Protein AF-A0A2E8V5D1-F1 (afdb_monomer)

Secondary structure (DSSP, 8-state):
-----PPPP--GGG---EETTEEPTTPPPP-GGG------------------------PPP---------

Mean predicted aligned error: 10.2 Å

Structure (mmCIF, N/CA/C/O backbone):
data_AF-A0A2E8V5D1-F1
#
_entry.id   AF-A0A2E8V5D1-F1
#
loop_
_atom_site.group_PDB
_atom_site.id
_atom_site.type_symbol
_atom_site.label_atom_id
_atom_site.label_alt_id
_atom_site.label_comp_id
_atom_site.label_asym_id
_atom_site.label_entity_id
_atom_site.label_seq_id
_atom_site.pdbx_PDB_ins_code
_atom_site.Cartn_x
_atom_site.Cartn_y
_atom_site.Cartn_z
_atom_site.occupancy
_atom_site.B_iso_or_equiv
_atom_site.auth_seq_id
_atom_site.auth_comp_id
_atom_site.auth_asym_id
_atom_site.auth_atom_id
_atom_site.pdbx_PDB_model_num
ATOM 1 N N . MET A 1 1 ? 3.518 -25.228 -17.982 1.00 34.84 1 MET A N 1
ATOM 2 C CA . MET A 1 1 ? 3.797 -25.155 -16.531 1.00 34.84 1 MET A CA 1
ATOM 3 C C . MET A 1 1 ? 2.779 -24.215 -15.891 1.00 34.84 1 MET A C 1
ATOM 5 O O . MET A 1 1 ? 2.757 -23.045 -16.247 1.00 34.84 1 MET A O 1
ATOM 9 N N . ARG A 1 2 ? 1.866 -24.719 -15.048 1.00 42.50 2 ARG A N 1
ATOM 10 C CA . ARG A 1 2 ? 0.882 -23.894 -14.321 1.00 42.50 2 ARG A CA 1
ATOM 11 C C . ARG A 1 2 ? 1.459 -23.567 -12.943 1.00 42.50 2 ARG A C 1
ATOM 13 O O . ARG A 1 2 ? 1.355 -24.383 -12.039 1.00 42.50 2 ARG A O 1
ATOM 20 N N . GLY A 1 3 ? 2.092 -22.405 -12.802 1.00 43.00 3 GLY A N 1
ATOM 21 C CA . GLY A 1 3 ? 2.395 -21.851 -11.483 1.00 43.00 3 GLY A CA 1
ATOM 22 C C . GLY A 1 3 ? 1.088 -21.398 -10.837 1.00 43.00 3 GLY A C 1
ATOM 23 O O . GLY A 1 3 ? 0.416 -20.511 -11.369 1.00 43.00 3 GLY A O 1
ATOM 24 N N . GLY A 1 4 ? 0.686 -22.047 -9.744 1.00 45.25 4 GLY A N 1
AT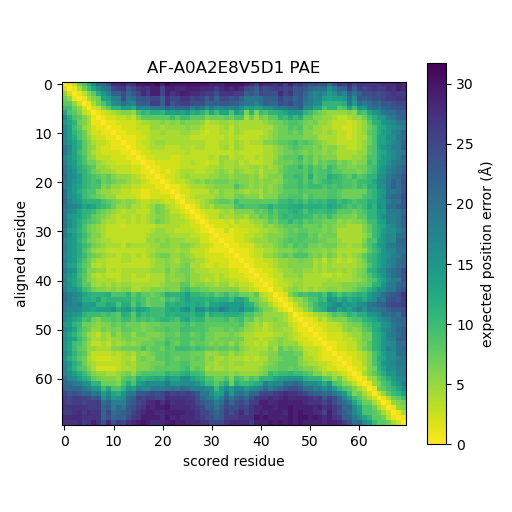OM 25 C CA . GLY A 1 4 ? -0.384 -21.547 -8.889 1.00 45.25 4 GLY A CA 1
ATOM 26 C C . GLY A 1 4 ? 0.052 -20.195 -8.341 1.00 45.25 4 GLY A C 1
ATOM 27 O O . GLY A 1 4 ? 1.081 -20.101 -7.685 1.00 45.25 4 GLY A O 1
ATOM 28 N N . ALA A 1 5 ? -0.673 -19.132 -8.678 1.00 55.97 5 ALA A N 1
ATOM 29 C CA . ALA A 1 5 ? -0.412 -17.830 -8.088 1.00 55.97 5 ALA A CA 1
ATOM 30 C C . ALA A 1 5 ? -0.909 -17.880 -6.640 1.00 55.97 5 ALA A C 1
ATOM 32 O O . ALA A 1 5 ? -2.106 -17.729 -6.395 1.00 55.97 5 ALA A O 1
ATOM 33 N N . GLU A 1 6 ? -0.004 -18.151 -5.702 1.00 66.00 6 GLU A N 1
ATOM 34 C CA . GLU A 1 6 ? -0.255 -17.928 -4.283 1.00 66.00 6 GLU A CA 1
ATOM 35 C C . GLU A 1 6 ? -0.517 -16.431 -4.083 1.00 66.00 6 GLU A C 1
ATOM 37 O O . GLU A 1 6 ? 0.279 -15.578 -4.481 1.00 66.00 6 GLU A O 1
ATOM 42 N N . GLY A 1 7 ? -1.688 -16.092 -3.545 1.00 70.25 7 GLY A N 1
ATOM 43 C CA . GLY A 1 7 ? -2.016 -14.707 -3.231 1.00 70.25 7 GLY A CA 1
ATOM 44 C C . GLY A 1 7 ? -1.096 -14.188 -2.128 1.00 70.25 7 GLY A C 1
ATOM 45 O O . GLY A 1 7 ? -0.913 -14.850 -1.111 1.00 70.25 7 GLY A O 1
ATOM 46 N N . SER A 1 8 ? -0.524 -12.999 -2.305 1.00 80.00 8 SER A N 1
ATOM 47 C CA . SER A 1 8 ? 0.272 -12.356 -1.257 1.00 80.00 8 SER A CA 1
ATOM 48 C C . SER A 1 8 ? -0.642 -11.655 -0.249 1.00 80.00 8 SER A C 1
ATOM 50 O O . SER A 1 8 ? -1.454 -10.810 -0.627 1.00 80.00 8 SER A O 1
ATOM 52 N N . PHE A 1 9 ? -0.498 -11.981 1.037 1.00 84.19 9 PHE A N 1
ATOM 53 C CA . PHE A 1 9 ? -1.164 -11.263 2.123 1.00 84.19 9 PHE A CA 1
ATOM 54 C C . PHE A 1 9 ? -0.272 -10.124 2.630 1.00 84.19 9 PHE A C 1
ATOM 56 O O . PHE A 1 9 ? 0.865 -10.352 3.042 1.00 84.19 9 PHE A O 1
ATOM 63 N N . LEU A 1 10 ? -0.791 -8.895 2.596 1.00 85.75 10 LEU A N 1
ATOM 64 C CA . LEU A 1 10 ? -0.075 -7.679 2.986 1.00 85.75 10 LEU A CA 1
ATOM 65 C C . LEU A 1 10 ? -0.814 -7.007 4.149 1.00 85.75 10 LEU A C 1
ATOM 67 O O . LEU A 1 10 ? -1.793 -6.295 3.915 1.00 85.75 10 LEU A O 1
ATOM 71 N N . PRO A 1 11 ? -0.395 -7.229 5.403 1.00 85.81 11 PRO A N 1
ATOM 72 C CA . PRO A 1 11 ? -1.096 -6.661 6.539 1.00 85.81 11 PRO A CA 1
ATOM 73 C C . PRO A 1 11 ? -0.722 -5.179 6.712 1.00 85.81 11 PRO A C 1
ATOM 75 O O . PRO A 1 11 ? 0.440 -4.785 6.599 1.00 85.81 11 PRO A O 1
ATOM 78 N N . PHE A 1 12 ? -1.732 -4.338 6.957 1.00 85.38 12 PHE A N 1
ATOM 79 C CA . PHE A 1 12 ? -1.572 -2.878 7.010 1.00 85.38 12 PHE A CA 1
ATOM 80 C C . PHE A 1 12 ? -0.653 -2.381 8.135 1.00 85.38 12 PHE A C 1
ATOM 82 O O . PHE A 1 12 ? -0.077 -1.304 8.026 1.00 85.38 12 PHE A O 1
ATOM 89 N N . ASP A 1 13 ? -0.498 -3.155 9.207 1.00 83.12 13 ASP A N 1
ATOM 90 C CA . ASP A 1 13 ? 0.390 -2.854 10.336 1.00 83.12 13 ASP A CA 1
ATOM 91 C C . ASP A 1 13 ? 1.884 -2.940 9.978 1.00 83.12 13 ASP A C 1
ATOM 93 O O . ASP A 1 13 ? 2.714 -2.363 10.679 1.00 83.12 13 ASP A O 1
ATOM 97 N N . ARG A 1 14 ? 2.230 -3.619 8.877 1.00 85.25 14 ARG A N 1
ATOM 98 C CA . ARG A 1 14 ? 3.607 -3.732 8.371 1.00 85.25 14 ARG A CA 1
ATOM 99 C C . ARG A 1 14 ? 3.979 -2.652 7.355 1.00 85.25 14 ARG A C 1
ATOM 101 O O . ARG A 1 14 ? 5.112 -2.643 6.876 1.00 85.25 14 ARG A O 1
ATOM 108 N N . PHE A 1 15 ? 3.057 -1.752 7.006 1.00 87.19 15 PHE A N 1
ATOM 109 C CA . PHE A 1 15 ? 3.356 -0.663 6.080 1.00 87.19 15 PHE A CA 1
ATOM 110 C C . PHE A 1 15 ? 4.239 0.386 6.752 1.00 87.19 15 PHE A C 1
ATOM 112 O O . PHE A 1 15 ? 3.954 0.863 7.848 1.00 87.19 15 PHE A O 1
ATOM 119 N N . GLN A 1 16 ? 5.306 0.763 6.055 1.00 86.81 16 GLN A N 1
ATOM 120 C CA . GLN A 1 16 ? 6.223 1.816 6.472 1.00 86.81 16 GLN A CA 1
ATOM 121 C C . GLN A 1 16 ? 5.925 3.092 5.691 1.00 86.81 16 GLN A C 1
ATOM 123 O O . GLN A 1 16 ? 5.760 3.050 4.468 1.00 86.81 16 GLN A O 1
ATOM 128 N N . ALA A 1 17 ? 5.885 4.233 6.380 1.00 89.06 17 ALA A N 1
ATOM 129 C CA . ALA A 1 17 ? 5.751 5.513 5.701 1.00 89.06 17 ALA A CA 1
ATOM 130 C C . ALA A 1 17 ? 7.070 5.866 5.004 1.00 89.06 17 ALA A C 1
ATOM 132 O O . ALA A 1 17 ? 8.082 6.149 5.648 1.00 89.06 17 ALA A O 1
ATOM 133 N N . ASN A 1 18 ? 7.040 5.855 3.675 1.00 88.12 18 ASN A N 1
ATOM 134 C CA . ASN A 1 18 ? 8.183 6.172 2.834 1.00 88.12 18 ASN A CA 1
ATOM 135 C C . ASN A 1 18 ? 7.856 7.355 1.921 1.00 88.12 18 ASN A C 1
ATOM 137 O O . ASN A 1 18 ? 6.768 7.428 1.351 1.00 88.12 18 ASN A O 1
ATOM 141 N N . TYR A 1 19 ? 8.825 8.245 1.722 1.00 84.62 19 TYR A N 1
ATOM 142 C CA . TYR A 1 19 ? 8.7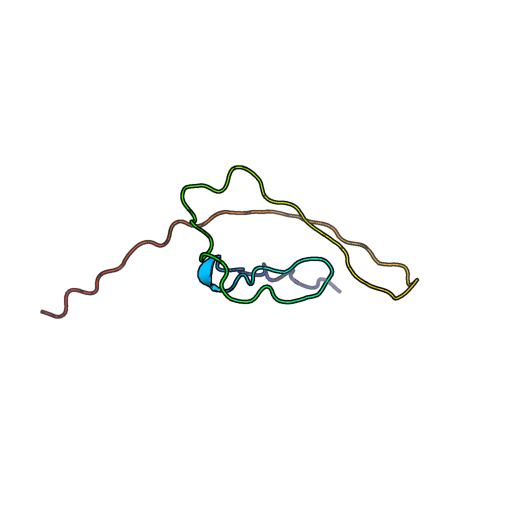74 9.295 0.707 1.00 84.62 19 TYR A CA 1
ATOM 143 C C . TYR A 1 19 ? 10.028 9.217 -0.161 1.00 84.62 19 TYR A C 1
ATOM 145 O O . TYR A 1 19 ? 11.141 9.313 0.351 1.00 84.62 19 TYR A O 1
ATOM 153 N N . ARG A 1 20 ? 9.856 9.027 -1.478 1.00 83.94 20 ARG A N 1
AT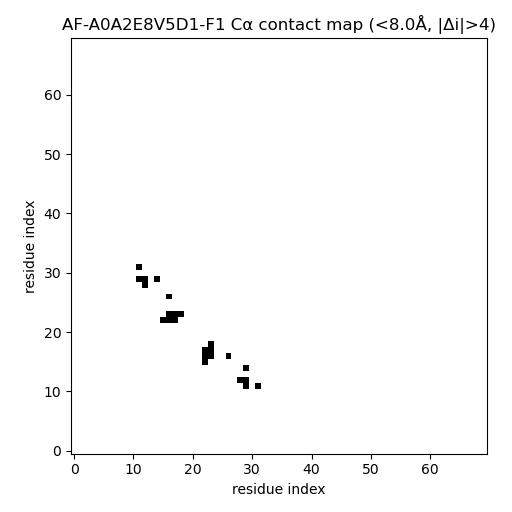OM 154 C CA . ARG A 1 20 ? 10.966 8.875 -2.445 1.00 83.94 20 ARG A CA 1
ATOM 155 C C . ARG A 1 20 ? 12.047 7.892 -1.965 1.00 83.94 20 ARG A C 1
ATOM 157 O O . ARG A 1 20 ? 13.216 8.249 -1.875 1.00 83.94 20 ARG A O 1
ATOM 164 N N . GLU A 1 21 ? 11.636 6.673 -1.618 1.00 81.50 21 GLU A N 1
ATOM 165 C CA . GLU A 1 21 ? 12.517 5.599 -1.115 1.00 81.50 21 GLU A CA 1
ATOM 166 C C . GLU A 1 21 ? 13.175 5.873 0.256 1.00 81.50 21 GLU A C 1
ATOM 168 O O . GLU A 1 21 ? 13.984 5.069 0.712 1.00 81.50 21 GLU A O 1
ATOM 173 N N . ARG A 1 22 ? 12.836 6.969 0.948 1.00 85.25 22 ARG A N 1
ATOM 174 C CA . ARG A 1 22 ? 13.333 7.259 2.301 1.00 85.25 22 ARG A CA 1
ATOM 175 C C . ARG A 1 22 ? 12.267 6.980 3.349 1.00 85.25 22 ARG A C 1
ATOM 177 O O . ARG A 1 22 ? 11.156 7.499 3.244 1.00 85.25 22 ARG A O 1
ATOM 184 N N . LEU A 1 23 ? 12.64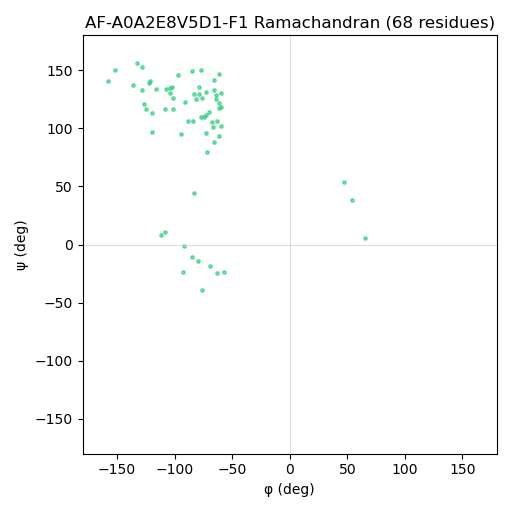8 6.234 4.384 1.00 87.31 23 LEU A N 1
ATOM 185 C CA . LEU A 1 23 ? 11.826 6.039 5.574 1.00 87.31 23 LEU A CA 1
ATOM 186 C C . LEU A 1 23 ? 11.645 7.375 6.294 1.00 87.31 23 LEU A C 1
ATOM 188 O O . LEU A 1 23 ? 12.622 8.049 6.630 1.00 87.31 23 LEU A O 1
ATOM 192 N N . LEU A 1 24 ? 10.395 7.757 6.534 1.00 89.50 24 LEU A N 1
ATOM 193 C CA . LEU A 1 24 ? 10.083 8.942 7.320 1.00 89.50 24 LEU A CA 1
ATOM 194 C C . LEU A 1 24 ? 10.295 8.622 8.804 1.00 89.50 24 LEU A C 1
ATOM 196 O O . LEU A 1 24 ? 9.736 7.658 9.321 1.00 89.50 24 LEU A O 1
ATOM 200 N N . GLN A 1 25 ? 11.093 9.421 9.510 1.00 86.94 25 GLN A N 1
ATOM 201 C CA . GLN A 1 25 ? 11.178 9.334 10.970 1.00 86.94 25 GLN A CA 1
ATOM 202 C C . GLN A 1 25 ? 9.944 9.996 11.600 1.00 8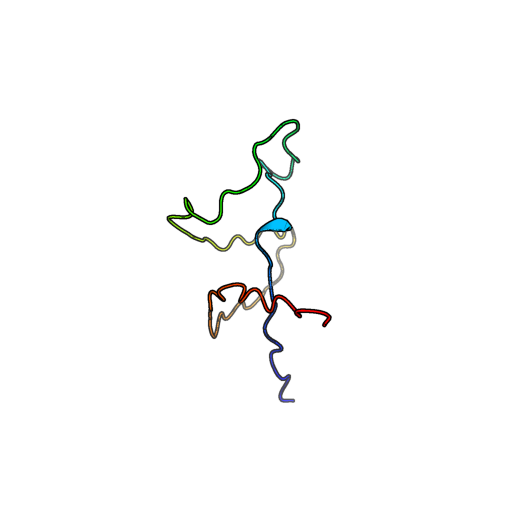6.94 25 GLN A C 1
ATOM 204 O O . GLN A 1 25 ? 9.383 10.924 11.023 1.00 86.94 25 GLN A O 1
ATOM 209 N N . ASN A 1 26 ? 9.524 9.526 12.779 1.00 84.94 26 ASN A N 1
ATOM 210 C CA . ASN A 1 26 ? 8.421 1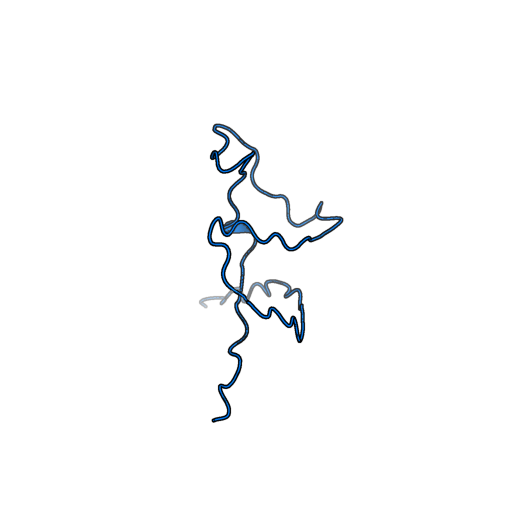0.108 13.560 1.00 84.94 26 ASN A CA 1
ATOM 211 C C . ASN A 1 26 ? 7.090 10.261 12.792 1.00 84.94 26 ASN A C 1
ATOM 213 O O . ASN A 1 26 ? 6.374 11.243 12.967 1.00 84.94 26 ASN A O 1
ATOM 217 N N . HIS A 1 27 ? 6.746 9.295 11.939 1.00 83.75 27 HIS A N 1
ATOM 218 C CA . HIS A 1 27 ? 5.461 9.277 11.243 1.00 83.75 27 HIS A CA 1
ATOM 219 C C . HIS A 1 27 ? 4.362 8.630 12.096 1.00 83.75 27 HIS A C 1
ATOM 221 O O . HIS A 1 27 ? 4.611 7.706 12.875 1.00 83.75 27 HIS A O 1
ATOM 227 N N . SER A 1 28 ? 3.122 9.078 11.909 1.00 83.00 28 SER A N 1
ATOM 228 C CA . SER A 1 28 ? 1.950 8.404 12.469 1.00 83.00 28 SER A CA 1
ATOM 229 C C . SER A 1 28 ? 1.773 7.024 11.833 1.00 83.00 28 SER A C 1
ATOM 231 O O . SER A 1 28 ? 1.965 6.854 10.629 1.00 83.00 28 SER A O 1
ATOM 233 N N . LYS A 1 29 ? 1.376 6.032 12.636 1.00 84.19 29 LYS A N 1
ATOM 234 C CA . LYS A 1 29 ? 0.997 4.708 12.121 1.00 84.19 29 LYS A CA 1
ATOM 235 C C . LYS A 1 29 ? -0.206 4.832 11.180 1.00 84.19 29 LYS A C 1
ATOM 237 O O . LYS A 1 29 ? -1.090 5.653 11.417 1.00 84.19 29 LYS A O 1
ATOM 242 N N . LEU A 1 30 ? -0.262 3.981 10.154 1.00 87.00 30 LEU A N 1
ATOM 243 C CA . LEU A 1 30 ? -1.389 3.921 9.222 1.00 87.00 30 LEU A CA 1
ATOM 244 C C . LEU A 1 30 ? -2.693 3.591 9.969 1.00 87.00 30 LEU A C 1
ATOM 246 O O . LEU A 1 30 ? -2.836 2.509 10.545 1.00 87.00 30 LEU A O 1
ATOM 250 N N . ASN A 1 31 ? -3.663 4.505 9.928 1.00 87.38 31 ASN A N 1
ATOM 251 C CA . ASN A 1 31 ? -4.997 4.264 10.461 1.00 87.38 31 ASN A CA 1
ATOM 252 C C . ASN A 1 31 ? -5.860 3.546 9.414 1.00 87.38 31 ASN A C 1
ATOM 254 O O . ASN A 1 31 ? -6.330 4.153 8.453 1.00 87.38 31 ASN A O 1
ATOM 258 N N . LYS A 1 32 ? -6.116 2.247 9.627 1.00 85.31 32 LYS A N 1
ATOM 259 C CA . LYS A 1 32 ? -6.917 1.408 8.714 1.00 85.31 32 LYS A CA 1
ATOM 260 C C . LYS A 1 32 ? -8.334 1.967 8.463 1.00 85.31 32 LYS A C 1
ATOM 262 O O . LYS A 1 32 ? -8.934 1.635 7.447 1.00 85.31 32 LYS A O 1
ATOM 267 N N . ARG A 1 33 ? -8.875 2.790 9.374 1.00 85.44 33 ARG A N 1
ATOM 268 C CA . ARG A 1 33 ? -10.228 3.377 9.273 1.00 85.44 33 ARG A CA 1
ATOM 269 C C . ARG A 1 33 ? -10.309 4.588 8.341 1.00 85.44 33 ARG A C 1
ATOM 271 O O . ARG A 1 33 ? -11.409 4.990 7.987 1.00 85.44 33 ARG A O 1
ATOM 278 N N . GLU A 1 34 ? -9.168 5.154 7.963 1.00 87.94 34 GLU A N 1
ATOM 279 C CA . GLU A 1 34 ? -9.073 6.394 7.178 1.00 87.94 34 GLU A CA 1
ATOM 280 C C . GLU A 1 34 ? -8.536 6.150 5.757 1.00 87.94 34 GLU A C 1
ATOM 282 O O . GLU A 1 34 ? -8.265 7.091 5.016 1.00 87.94 34 GLU A O 1
ATOM 287 N N . ILE A 1 35 ? -8.383 4.885 5.350 1.00 87.62 35 ILE A N 1
ATOM 288 C CA . ILE A 1 35 ? -7.919 4.531 4.005 1.00 87.62 35 ILE A CA 1
ATOM 289 C C . ILE A 1 35 ? -9.052 4.773 3.002 1.00 87.62 35 ILE A C 1
ATOM 291 O O . ILE A 1 35 ? -10.023 4.020 2.963 1.00 87.62 35 ILE A O 1
ATOM 295 N N . SER A 1 36 ? -8.904 5.793 2.156 1.00 89.00 36 SER A N 1
ATOM 296 C CA . SER A 1 36 ? -9.841 6.098 1.065 1.00 89.00 36 SER A CA 1
ATOM 297 C C . SER A 1 36 ? -9.457 5.457 -0.274 1.00 89.00 36 SER A C 1
ATOM 299 O O . SER A 1 36 ? -10.321 5.241 -1.121 1.00 89.00 36 SER A O 1
ATOM 301 N N . GLN A 1 37 ? -8.173 5.139 -0.480 1.00 87.81 37 GLN A N 1
ATOM 302 C CA . GLN A 1 37 ? -7.648 4.619 -1.744 1.00 87.81 37 GLN A CA 1
ATOM 303 C C . GLN A 1 37 ? -6.420 3.722 -1.528 1.00 87.81 37 GLN A C 1
ATOM 305 O O . GLN A 1 37 ? -5.625 3.939 -0.615 1.00 87.81 37 GLN A O 1
ATOM 310 N N . VAL A 1 38 ? -6.236 2.741 -2.419 1.00 84.88 38 VAL A N 1
ATOM 311 C CA . VAL A 1 38 ? -5.017 1.925 -2.539 1.00 84.88 38 VAL A CA 1
ATOM 312 C C . VAL A 1 38 ? -4.464 2.059 -3.958 1.00 84.88 38 VAL A C 1
ATOM 314 O O . VAL A 1 38 ? -5.226 2.062 -4.924 1.00 84.88 38 VAL A O 1
ATOM 317 N N . GLY A 1 39 ? -3.141 2.171 -4.086 1.00 85.75 39 GLY A N 1
ATOM 318 C CA . GLY A 1 39 ? -2.435 2.246 -5.366 1.00 85.75 39 GLY A CA 1
ATOM 319 C C . GLY A 1 39 ? -1.297 1.232 -5.444 1.00 85.75 39 GLY A C 1
ATOM 320 O O . GLY A 1 39 ? -0.731 0.843 -4.424 1.00 85.75 39 GLY A O 1
ATOM 321 N N . LEU A 1 40 ? -0.960 0.810 -6.663 1.00 83.69 40 LEU A N 1
ATOM 322 C CA . LEU A 1 40 ? 0.190 -0.048 -6.945 1.00 83.69 40 LEU A CA 1
ATOM 323 C C . LEU A 1 40 ? 1.274 0.784 -7.624 1.00 83.69 40 LEU A C 1
ATOM 325 O O . LEU A 1 40 ? 0.986 1.539 -8.551 1.00 83.69 40 LEU A O 1
ATOM 329 N N . MET A 1 41 ? 2.514 0.634 -7.169 1.00 85.06 41 MET A N 1
ATOM 330 C CA . MET A 1 41 ? 3.665 1.351 -7.709 1.00 85.06 41 MET A CA 1
ATOM 331 C C . MET A 1 41 ? 4.768 0.358 -8.061 1.00 85.06 41 MET A C 1
ATOM 333 O O . MET A 1 41 ? 5.108 -0.511 -7.263 1.00 85.06 41 MET A O 1
ATOM 337 N N . ILE A 1 42 ? 5.332 0.508 -9.257 1.00 80.62 42 ILE A N 1
ATOM 338 C CA . ILE A 1 42 ? 6.508 -0.237 -9.706 1.00 80.62 42 ILE A CA 1
ATOM 339 C C . ILE A 1 42 ? 7.709 0.696 -9.558 1.00 80.62 42 ILE A C 1
ATOM 341 O O . ILE A 1 42 ? 7.757 1.746 -10.193 1.00 80.62 42 ILE A O 1
ATOM 345 N N . THR A 1 43 ? 8.654 0.328 -8.695 1.00 79.25 43 THR A N 1
ATOM 346 C CA . THR A 1 43 ? 9.854 1.127 -8.380 1.00 79.25 43 THR A CA 1
ATOM 347 C C . THR A 1 43 ? 11.137 0.525 -8.950 1.00 79.25 43 THR A C 1
ATOM 349 O O . THR A 1 43 ? 12.232 0.932 -8.566 1.00 79.25 43 THR A O 1
ATOM 352 N N . ASP A 1 44 ? 11.028 -0.481 -9.820 1.00 77.56 44 ASP A N 1
ATOM 353 C CA . ASP A 1 44 ? 12.201 -1.144 -10.381 1.00 77.56 44 ASP A CA 1
ATOM 354 C C . ASP A 1 44 ? 13.019 -0.164 -11.240 1.00 77.56 44 ASP A C 1
ATOM 356 O O . ASP A 1 44 ? 12.495 0.518 -12.122 1.00 77.56 44 ASP A O 1
ATOM 360 N N . LYS A 1 45 ? 14.325 -0.091 -10.964 1.00 75.88 45 LYS A N 1
ATOM 361 C CA . LYS A 1 45 ? 15.294 0.714 -11.726 1.00 75.88 45 LYS A CA 1
ATOM 362 C C . LYS A 1 45 ? 15.812 -0.045 -12.953 1.00 75.88 45 LYS A C 1
ATOM 364 O O . LYS A 1 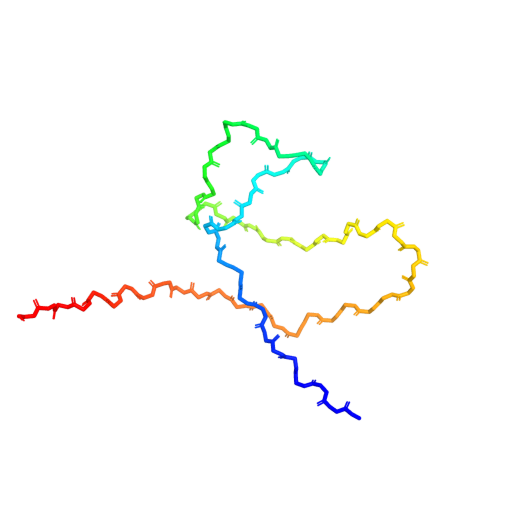45 ? 16.494 0.542 -13.797 1.00 75.88 45 LYS A O 1
ATOM 369 N N . GLN A 1 46 ? 15.520 -1.342 -13.066 1.00 74.19 46 GLN A N 1
ATOM 370 C CA . GLN A 1 46 ? 15.941 -2.181 -14.182 1.00 74.19 46 GLN A CA 1
ATOM 371 C C . GLN A 1 46 ? 14.997 -2.035 -15.380 1.00 74.19 46 GLN A C 1
ATOM 373 O O . GLN A 1 46 ? 13.787 -2.203 -15.286 1.00 74.19 46 GLN A O 1
ATOM 378 N N . LYS A 1 47 ? 15.570 -1.789 -16.561 1.00 77.62 47 LYS A N 1
ATOM 379 C CA . LYS A 1 47 ? 14.832 -1.666 -17.831 1.00 77.62 47 LYS A CA 1
ATOM 380 C C . LYS A 1 47 ? 14.544 -3.025 -18.480 1.00 77.62 47 LYS A C 1
ATOM 382 O O . LYS A 1 47 ? 14.795 -3.204 -19.671 1.00 77.62 47 LYS A O 1
ATOM 387 N N . ARG A 1 48 ? 14.098 -4.018 -17.709 1.00 83.69 48 ARG A N 1
ATOM 388 C CA . ARG A 1 48 ? 13.750 -5.339 -18.256 1.00 83.69 48 ARG A CA 1
ATOM 389 C C . ARG A 1 48 ? 12.242 -5.432 -18.496 1.00 83.69 48 ARG A C 1
ATOM 391 O O . ARG A 1 48 ? 11.479 -4.855 -17.725 1.00 83.69 48 ARG A O 1
ATOM 398 N N . PRO A 1 49 ? 11.793 -6.153 -19.537 1.00 83.06 49 PRO A N 1
ATOM 399 C CA . PRO A 1 49 ? 10.376 -6.437 -19.701 1.00 83.06 49 PRO A CA 1
ATOM 400 C C . PRO A 1 49 ? 9.853 -7.209 -18.489 1.00 83.06 49 PRO A C 1
ATOM 402 O O . PRO A 1 49 ? 10.432 -8.220 -18.092 1.00 83.06 49 PRO A O 1
ATOM 405 N N . PHE A 1 50 ? 8.743 -6.751 -17.925 1.00 81.06 50 PHE A N 1
ATOM 406 C CA . PHE A 1 50 ? 7.992 -7.483 -16.914 1.00 81.06 50 PHE A CA 1
ATOM 407 C C . PHE A 1 50 ? 6.508 -7.463 -17.283 1.00 81.06 50 PHE A C 1
ATOM 409 O O . PHE A 1 50 ? 6.040 -6.582 -18.005 1.00 81.06 50 PHE A O 1
ATOM 416 N N . HIS A 1 51 ? 5.765 -8.445 -16.782 1.00 81.25 51 HIS A N 1
ATOM 417 C CA . HIS A 1 51 ? 4.317 -8.503 -16.917 1.00 81.25 51 HIS A CA 1
ATOM 418 C C . HIS A 1 51 ? 3.703 -8.632 -15.527 1.00 81.25 51 HIS A C 1
ATOM 420 O O . HIS A 1 51 ? 3.940 -9.616 -14.828 1.00 81.25 51 HIS A O 1
ATOM 426 N N . LEU A 1 52 ? 2.920 -7.630 -15.130 1.00 79.12 52 LEU A N 1
ATOM 427 C CA . LEU A 1 52 ? 2.153 -7.648 -13.892 1.00 79.12 52 LEU A CA 1
ATOM 428 C C . LEU A 1 52 ? 0.670 -7.793 -14.234 1.00 79.12 52 LEU A C 1
ATOM 430 O O . LEU A 1 52 ? 0.081 -6.905 -14.844 1.00 79.12 52 LEU A O 1
ATOM 434 N N . ALA A 1 53 ? 0.069 -8.899 -13.801 1.00 83.75 53 ALA A N 1
ATOM 435 C CA . ALA A 1 53 ? -1.366 -9.131 -13.899 1.00 83.75 53 ALA A CA 1
ATOM 436 C C . ALA A 1 53 ? -1.951 -9.319 -12.500 1.00 83.75 53 ALA A C 1
ATOM 438 O O . ALA A 1 53 ? -1.678 -10.310 -11.819 1.00 83.75 53 ALA A O 1
ATOM 439 N N . VAL A 1 54 ? -2.784 -8.371 -12.075 1.00 82.19 54 VAL A N 1
ATOM 440 C CA . VAL A 1 54 ? -3.497 -8.458 -10.800 1.00 82.19 54 VAL A CA 1
ATOM 441 C C . VAL A 1 54 ? -4.813 -9.186 -11.036 1.00 82.19 54 VAL A C 1
ATOM 443 O O . VAL A 1 54 ? -5.736 -8.636 -11.628 1.00 82.19 54 VAL A O 1
ATOM 446 N N . LYS A 1 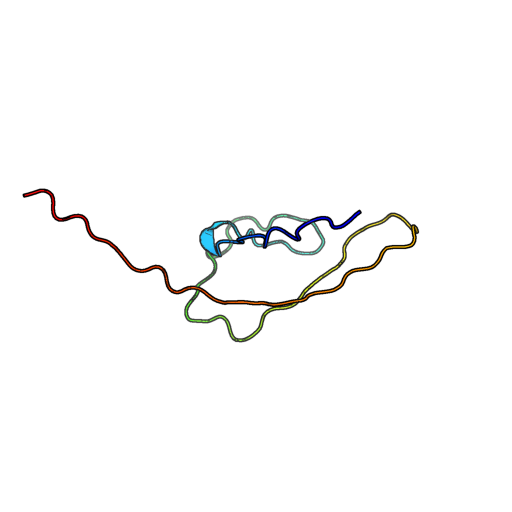55 ? -4.900 -10.440 -10.582 1.00 84.75 55 LYS A N 1
ATOM 447 C CA . LYS A 1 55 ? -6.119 -11.252 -10.741 1.00 84.75 55 LYS A CA 1
ATOM 448 C C . LYS A 1 55 ? -7.225 -10.866 -9.759 1.00 84.75 55 LYS A C 1
ATOM 450 O O . LYS A 1 55 ? -8.395 -10.904 -10.118 1.00 84.75 55 LYS A O 1
ATOM 455 N N . ARG A 1 56 ? -6.867 -10.548 -8.510 1.00 85.12 56 ARG A N 1
ATOM 456 C CA . ARG A 1 56 ? -7.818 -10.202 -7.446 1.00 85.12 56 ARG A CA 1
ATOM 457 C C . ARG A 1 56 ? -7.132 -9.384 -6.358 1.00 85.12 56 ARG A C 1
ATOM 459 O O . ARG A 1 56 ? -6.014 -9.703 -5.968 1.00 85.12 56 ARG A O 1
ATOM 466 N N . ILE A 1 57 ? -7.844 -8.389 -5.839 1.00 85.06 57 ILE A N 1
ATOM 467 C CA . ILE A 1 57 ? -7.529 -7.703 -4.583 1.00 85.06 57 ILE A CA 1
ATOM 468 C C . ILE A 1 57 ? -8.685 -7.994 -3.626 1.00 85.06 57 ILE A C 1
ATOM 470 O O . ILE A 1 57 ? -9.848 -7.935 -4.026 1.00 85.06 57 ILE A O 1
ATOM 474 N N . ALA A 1 58 ? -8.372 -8.360 -2.387 1.00 84.56 58 ALA A N 1
ATOM 475 C CA . ALA A 1 58 ? -9.363 -8.616 -1.352 1.00 84.56 58 ALA A CA 1
ATOM 476 C C . ALA A 1 58 ? -8.917 -7.962 -0.045 1.00 84.56 58 ALA A C 1
ATOM 478 O O . ALA A 1 58 ? -7.748 -8.046 0.329 1.00 84.56 58 ALA A O 1
ATOM 479 N N . PHE A 1 59 ? -9.864 -7.328 0.640 1.00 82.00 59 PHE A N 1
ATOM 480 C CA . PHE A 1 59 ? -9.666 -6.785 1.975 1.00 82.00 59 PHE A CA 1
ATOM 481 C C . PHE A 1 59 ? -10.297 -7.747 2.974 1.00 82.00 59 PHE A C 1
ATOM 483 O O . PHE A 1 59 ? -11.469 -8.100 2.842 1.00 82.00 59 PHE A O 1
ATOM 490 N N . PHE A 1 60 ? -9.511 -8.179 3.954 1.00 78.88 60 PHE A N 1
ATOM 491 C CA . PHE A 1 60 ? -9.970 -9.070 5.010 1.00 78.88 60 PHE A CA 1
ATOM 492 C C . PHE A 1 60 ? -10.172 -8.265 6.285 1.00 78.88 60 PHE A C 1
ATOM 494 O O . PHE A 1 60 ? -9.333 -7.441 6.656 1.00 78.88 60 PHE A O 1
ATOM 501 N N . LYS A 1 61 ? -11.293 -8.506 6.959 1.00 73.31 61 LYS A N 1
ATOM 502 C CA . LYS A 1 61 ? -11.493 -8.031 8.322 1.00 73.31 61 LYS A CA 1
ATOM 503 C C . LYS A 1 61 ? -10.737 -8.983 9.248 1.00 73.31 61 LYS A C 1
ATOM 505 O O . LYS A 1 61 ? -10.902 -10.191 9.132 1.00 73.31 61 LYS A O 1
ATOM 510 N N . GLU A 1 62 ? -9.910 -8.450 10.144 1.00 68.69 62 GLU A N 1
ATOM 511 C CA . GLU A 1 62 ? -9.393 -9.234 11.270 1.00 68.69 62 GLU A CA 1
ATOM 512 C C . GLU A 1 62 ? -10.593 -9.640 12.134 1.00 68.69 62 GLU A C 1
ATOM 514 O O . GLU A 1 62 ? -11.209 -8.804 12.800 1.00 68.69 62 GLU A O 1
ATOM 519 N N . GLU A 1 63 ? -10.982 -10.911 12.069 1.00 59.69 63 GLU A N 1
ATOM 520 C CA . GLU A 1 63 ? -11.891 -11.489 13.048 1.00 59.69 63 GLU A CA 1
ATOM 521 C C . GLU A 1 63 ? -11.075 -11.763 14.311 1.00 59.69 63 GLU A C 1
ATOM 523 O O . GLU A 1 63 ? -10.202 -12.629 14.333 1.00 59.69 63 GLU A O 1
ATOM 528 N N . ASN A 1 64 ? -11.325 -10.981 15.362 1.00 52.25 64 ASN A N 1
ATOM 529 C CA . ASN A 1 64 ? -10.787 -11.257 16.688 1.00 52.25 64 ASN A CA 1
ATOM 530 C C . ASN A 1 64 ? -11.410 -12.565 17.194 1.00 52.25 64 ASN A C 1
ATOM 532 O O . ASN A 1 64 ? -12.427 -12.539 17.887 1.00 52.25 64 ASN A O 1
ATOM 536 N N . ASN A 1 65 ? -10.800 -13.707 16.880 1.00 47.66 65 ASN A N 1
ATOM 537 C CA . ASN A 1 65 ? -11.016 -14.922 17.653 1.00 47.66 65 ASN A CA 1
ATOM 538 C C . ASN A 1 65 ? -10.317 -14.742 19.000 1.00 47.66 65 ASN A C 1
ATOM 540 O O . ASN A 1 65 ? -9.205 -15.215 19.230 1.00 47.66 65 ASN A O 1
ATOM 544 N N . SER A 1 66 ? -10.983 -14.016 19.896 1.00 47.69 66 SER A N 1
ATOM 545 C 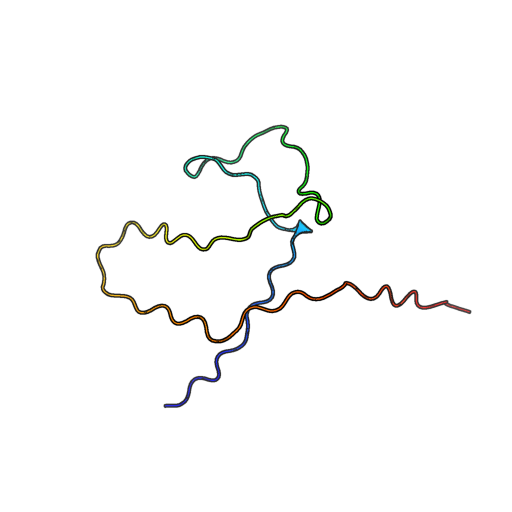CA . SER A 1 66 ? -10.694 -14.049 21.320 1.00 47.69 66 SER A CA 1
ATOM 546 C C . SER A 1 66 ? -10.947 -15.478 21.784 1.00 47.69 66 SER A C 1
ATOM 548 O O . SER A 1 66 ? -12.080 -15.847 22.096 1.00 47.69 66 SER A O 1
ATOM 550 N N . ILE A 1 67 ? -9.904 -16.305 21.790 1.00 48.53 67 ILE A N 1
ATOM 551 C CA . ILE A 1 67 ? -9.923 -17.574 22.505 1.00 48.53 67 ILE A CA 1
ATOM 552 C C . ILE A 1 67 ? -10.162 -17.200 23.969 1.00 48.53 67 ILE A C 1
ATOM 554 O O . ILE A 1 67 ? -9.267 -16.699 24.649 1.00 48.53 67 ILE A O 1
ATOM 558 N N . LYS A 1 68 ? -11.400 -17.376 24.441 1.00 45.75 68 LYS A N 1
ATOM 559 C CA . LYS A 1 68 ? -11.672 -17.446 25.872 1.00 45.75 68 LYS A CA 1
ATOM 560 C C . LYS A 1 68 ? -10.999 -18.726 26.353 1.00 45.75 68 LYS A C 1
ATOM 562 O O . LYS A 1 68 ? -11.498 -19.818 26.101 1.00 45.75 68 LYS A O 1
ATOM 567 N N . LEU A 1 69 ? -9.827 -18.579 26.961 1.00 46.47 69 LEU A N 1
ATOM 568 C CA . LEU A 1 69 ? -9.294 -19.597 27.853 1.00 46.47 69 LEU A CA 1
ATOM 569 C C . LEU A 1 69 ? -10.221 -19.599 29.070 1.00 46.47 69 LEU A C 1
ATOM 571 O O . LEU A 1 69 ? -10.249 -18.625 29.823 1.00 46.47 69 LEU A O 1
ATOM 575 N N . ASN A 1 70 ? -11.054 -20.636 29.149 1.00 48.84 70 ASN A N 1
ATOM 576 C CA . ASN A 1 70 ? -11.767 -21.002 30.368 1.00 48.84 70 ASN A CA 1
ATOM 577 C C . ASN A 1 70 ? -10.775 -21.590 31.370 1.00 48.84 70 ASN A C 1
ATOM 579 O O . ASN A 1 70 ? -9.891 -22.353 30.916 1.00 48.84 70 ASN A O 1
#

pLDDT: mean 76.41, std 14.71, range [34.84, 89.5]

Radius of gyration: 17.2 Å; Cα contacts (8 Å, |Δi|>4): 12; chains: 1; bounding box: 28×35×50 Å

Solvent-accessible surface area (backbone atoms only — not comparable to full-atom values): 5598 Å² total; per-residue (Å²): 136,87,78,79,80,76,82,84,85,80,63,68,88,75,64,73,65,61,57,94,91,35,76,56,78,94,64,81,76,80,58,83,90,72,68,88,78,86,86,90,82,88,82,76,87,67,95,64,94,80,84,89,80,87,90,78,87,85,88,79,79,87,75,80,77,74,76,77,83,125

Sequence (70 aa):
MRGGAEGSFLPFDRFQANYRERLLQNHSKLNKREISQVGLMITDKQKRPFHLAVKRIAFFKEENNSIKLN

Foldseek 3Di:
DDDDPDDDDDDQQPDFDDDPNDGDPPDDRDDPVPDPDDDDDDPDPDPDDDDDDDPDDDDDDPDPPPPPPD